Protein AF-A0A9P6UEB1-F1 (afdb_monomer_lite)

Foldseek 3Di:
DVVVLVVLLVVLLVLLVLLLVLLCCCVVPVLVPVQQVVCVVVVHDGDDDDPLNVLSNVLSVQLNVLSVCLVPDPDCCNVPLVSSLCSLLVSLVSLQVSLVVVVVVLVVVLVVVQVVCVPDDDDDRDDSLDPPPVPPPVVSSVSVNCNNVSSNVSSVSSVVSSVCSVVVDDPPPPPDDD

Secondary structure (DSSP, 8-state):
-HHHHHHHHHHHHHHHHHHHHHHHIIIIIIIIIIIHHHHHHTTPPPPPPPHHHHHHHHHHHHHHHHHHHHHH--SGGGG-HHHHHHHHHHHHHHHHHHHHHHHHHHHHHHHHHHHHTTTSTTS----TT--TT-TT-HHHHHHHHHHHHHHHHHHHHHHHHHHHHHHS--SS------

Radius of gyration: 20.69 Å; chains: 1; bounding box: 64×29×61 Å

pLDDT: mean 78.26, std 14.78, range [37.91, 93.88]

Structure (mmCIF, N/CA/C/O backbone):
data_AF-A0A9P6UEB1-F1
#
_entry.id   AF-A0A9P6UEB1-F1
#
loop_
_atom_site.group_PDB
_atom_site.id
_atom_site.type_symbol
_atom_site.label_atom_id
_atom_site.label_alt_id
_atom_site.label_comp_id
_atom_site.label_asym_id
_atom_site.label_entity_id
_atom_site.label_seq_id
_atom_site.pdbx_PDB_ins_code
_atom_site.Cartn_x
_atom_site.Cartn_y
_atom_site.Cartn_z
_atom_site.occupancy
_atom_site.B_iso_or_equiv
_atom_site.auth_seq_id
_atom_site.auth_comp_id
_atom_site.auth_asym_id
_atom_site.auth_atom_id
_atom_site.pdbx_PDB_model_num
ATOM 1 N N . MET A 1 1 ? -8.336 2.121 31.951 1.00 47.59 1 MET A N 1
ATOM 2 C CA . MET A 1 1 ? -8.461 1.297 30.720 1.00 47.59 1 MET A CA 1
ATOM 3 C C . MET A 1 1 ? -8.955 2.073 29.499 1.00 47.59 1 MET A C 1
ATOM 5 O O . MET A 1 1 ? -8.546 1.737 28.397 1.00 47.59 1 MET A O 1
ATOM 9 N N . THR A 1 2 ? -9.783 3.107 29.655 1.00 55.91 2 THR A N 1
ATOM 10 C CA . THR A 1 2 ? -10.337 3.921 28.554 1.00 55.91 2 THR A CA 1
ATOM 11 C C . THR A 1 2 ? -9.287 4.700 27.749 1.00 55.91 2 THR A C 1
ATOM 13 O O . THR A 1 2 ? -9.391 4.743 26.527 1.00 55.91 2 THR A O 1
ATOM 16 N N . LEU A 1 3 ? -8.232 5.228 28.387 1.00 58.50 3 LEU A N 1
ATOM 17 C CA . LEU A 1 3 ? -7.190 6.014 27.702 1.00 58.50 3 LEU A CA 1
ATOM 18 C C . LEU A 1 3 ? -6.396 5.199 26.661 1.00 58.50 3 LEU A C 1
ATOM 20 O O . LEU A 1 3 ? -6.171 5.662 25.548 1.00 58.50 3 LEU A O 1
ATOM 24 N N . ALA A 1 4 ? -6.031 3.957 26.999 1.00 64.75 4 ALA A N 1
ATOM 25 C CA . ALA A 1 4 ? -5.265 3.074 26.114 1.00 64.75 4 ALA A CA 1
ATOM 26 C C . ALA A 1 4 ? -6.040 2.700 24.839 1.00 64.75 4 ALA A C 1
ATOM 28 O O . ALA A 1 4 ? -5.455 2.523 23.775 1.00 64.75 4 ALA A O 1
ATOM 29 N N . ILE A 1 5 ? -7.368 2.613 24.931 1.00 66.94 5 ILE A N 1
ATOM 30 C CA . ILE A 1 5 ? -8.224 2.247 23.799 1.00 66.94 5 ILE A CA 1
ATOM 31 C C . ILE A 1 5 ? -8.443 3.447 22.873 1.00 66.94 5 ILE A C 1
ATOM 33 O O . ILE A 1 5 ? -8.443 3.297 21.653 1.00 66.94 5 ILE A O 1
ATOM 37 N N . VAL A 1 6 ? -8.581 4.648 23.438 1.00 68.25 6 VAL A N 1
ATOM 38 C CA . VAL A 1 6 ? -8.615 5.889 22.652 1.00 68.25 6 VAL A CA 1
ATOM 39 C C . VAL A 1 6 ? -7.279 6.104 21.936 1.00 68.25 6 VAL A C 1
ATOM 41 O O . VAL A 1 6 ? -7.279 6.376 20.738 1.00 68.25 6 VAL A O 1
ATOM 44 N N . GLY A 1 7 ? -6.153 5.875 22.622 1.00 75.81 7 GLY A N 1
ATOM 45 C CA . GLY A 1 7 ? -4.817 5.919 22.022 1.00 75.81 7 GLY A CA 1
ATOM 46 C C . GLY A 1 7 ? -4.655 4.938 20.857 1.00 75.81 7 GLY A C 1
ATOM 47 O O . GLY A 1 7 ? -4.215 5.341 19.785 1.00 75.81 7 GLY A O 1
ATOM 48 N N . LEU A 1 8 ? -5.102 3.684 21.017 1.00 77.94 8 LEU A N 1
ATOM 49 C CA . LEU A 1 8 ? -5.095 2.681 19.943 1.00 77.94 8 LEU A CA 1
ATOM 50 C C . LEU A 1 8 ? -5.900 3.146 18.716 1.00 77.94 8 LEU A C 1
ATOM 52 O O . LEU A 1 8 ? -5.456 2.983 17.584 1.00 77.94 8 LEU A O 1
ATOM 56 N N . ARG A 1 9 ? -7.077 3.749 18.923 1.00 76.31 9 ARG A N 1
ATOM 57 C CA . ARG A 1 9 ? -7.937 4.226 17.826 1.00 76.31 9 ARG A CA 1
ATOM 58 C C . ARG A 1 9 ? -7.334 5.407 17.071 1.00 76.31 9 ARG A C 1
ATOM 60 O O . ARG A 1 9 ? -7.408 5.433 15.847 1.00 76.31 9 ARG A O 1
ATOM 67 N N . ILE A 1 10 ? -6.733 6.358 17.785 1.00 81.44 10 ILE A N 1
ATOM 68 C CA . ILE A 1 10 ? -6.024 7.491 17.171 1.00 81.44 10 ILE A CA 1
ATOM 69 C C . ILE A 1 10 ? -4.813 6.983 16.387 1.00 81.44 10 ILE A C 1
ATOM 71 O O . ILE A 1 10 ? -4.599 7.397 15.250 1.00 81.44 10 ILE A O 1
ATOM 75 N N . TRP A 1 11 ? -4.068 6.034 16.958 1.00 85.19 11 TRP A N 1
ATOM 76 C CA . TRP A 1 11 ? -2.937 5.404 16.286 1.00 85.19 11 TRP A CA 1
ATOM 77 C C . TRP A 1 11 ? -3.356 4.705 14.990 1.00 85.19 11 TRP A C 1
ATOM 79 O O . TRP A 1 11 ? -2.733 4.899 13.954 1.00 85.19 11 TRP A O 1
ATOM 89 N N . LEU A 1 12 ? -4.456 3.954 15.002 1.00 84.38 12 LEU A N 1
ATOM 90 C CA . LEU A 1 12 ? -4.968 3.288 13.802 1.00 84.38 12 LEU A CA 1
ATOM 91 C C . LEU A 1 12 ? -5.460 4.264 12.736 1.00 84.38 12 LEU A C 1
ATOM 93 O O . LEU A 1 12 ? -5.243 4.022 11.551 1.00 84.38 12 LEU A O 1
ATOM 97 N N . ALA A 1 13 ? -6.073 5.378 13.139 1.00 85.75 13 ALA A N 1
ATOM 98 C CA . ALA A 1 13 ? -6.429 6.437 12.203 1.00 85.75 13 ALA A CA 1
ATOM 99 C C . ALA A 1 13 ? -5.180 7.056 11.561 1.00 85.75 13 ALA A C 1
ATOM 101 O O . ALA A 1 13 ? -5.172 7.287 10.354 1.00 85.75 13 ALA A O 1
ATOM 102 N N . PHE A 1 14 ? -4.109 7.253 12.337 1.00 89.81 14 PHE A N 1
ATOM 103 C CA . PHE A 1 14 ? -2.817 7.699 11.818 1.00 89.81 14 PHE A CA 1
ATOM 104 C C . PHE A 1 14 ? -2.203 6.681 10.847 1.00 89.81 14 PHE A C 1
ATOM 106 O O . PHE A 1 14 ? -1.779 7.062 9.761 1.00 89.81 14 PHE A O 1
ATOM 113 N N . VAL A 1 15 ? -2.220 5.386 11.178 1.00 90.94 15 VAL A N 1
ATOM 114 C CA . VAL A 1 15 ? -1.731 4.315 10.290 1.00 90.94 15 VAL A CA 1
ATOM 115 C C . VAL A 1 15 ? -2.541 4.268 8.988 1.00 90.94 15 VAL A C 1
ATOM 117 O O . VAL A 1 15 ? -1.959 4.208 7.908 1.00 90.94 15 VAL A O 1
ATOM 120 N N . CYS A 1 16 ? -3.871 4.377 9.055 1.00 90.31 16 CYS A N 1
ATOM 121 C CA . CYS A 1 16 ? -4.720 4.415 7.861 1.00 90.31 16 CYS A CA 1
ATOM 122 C C . CYS A 1 16 ? -4.496 5.676 7.020 1.00 90.31 16 CYS A C 1
ATOM 124 O O . CYS A 1 16 ? -4.517 5.597 5.793 1.00 90.31 16 CYS A O 1
ATOM 126 N N . LEU A 1 17 ? -4.251 6.824 7.658 1.00 92.50 17 LEU A N 1
ATOM 127 C CA . LEU A 1 17 ? -3.879 8.057 6.967 1.00 92.50 17 LEU A CA 1
ATOM 128 C C . LEU A 1 17 ? -2.527 7.904 6.264 1.00 92.50 17 LEU A C 1
ATOM 130 O O . LEU A 1 17 ? -2.413 8.253 5.095 1.00 92.50 17 LEU A O 1
ATOM 134 N N . ALA A 1 18 ? -1.521 7.351 6.947 1.00 93.25 18 ALA A N 1
ATOM 135 C CA . ALA A 1 18 ? -0.203 7.094 6.377 1.00 93.25 18 ALA A CA 1
ATOM 136 C C . ALA A 1 18 ? -0.283 6.122 5.190 1.00 93.25 18 ALA A C 1
ATOM 138 O O . ALA A 1 18 ? 0.356 6.346 4.162 1.00 93.25 18 ALA A O 1
ATOM 139 N N . ASN A 1 19 ? -1.120 5.087 5.288 1.00 93.50 19 ASN A N 1
ATOM 140 C CA . ASN A 1 19 ? -1.413 4.183 4.182 1.00 93.50 19 ASN A CA 1
ATOM 141 C C . ASN A 1 19 ? -2.041 4.913 2.992 1.00 93.50 19 ASN A C 1
ATOM 143 O O . ASN A 1 19 ? -1.545 4.802 1.874 1.00 93.50 19 ASN A O 1
ATOM 147 N N . LEU A 1 20 ? -3.091 5.702 3.229 1.00 93.19 20 LEU A N 1
ATOM 148 C CA . LEU A 1 20 ? -3.751 6.469 2.176 1.00 93.19 20 LEU A CA 1
ATOM 149 C C . LEU A 1 20 ? -2.792 7.474 1.523 1.00 93.19 20 LEU A C 1
ATOM 151 O O . LEU A 1 20 ? -2.768 7.583 0.302 1.00 93.19 20 LEU A O 1
ATOM 155 N N . ALA A 1 21 ? -1.970 8.162 2.316 1.00 93.88 21 ALA A N 1
ATOM 156 C CA . ALA A 1 21 ? -0.954 9.085 1.825 1.00 93.88 21 ALA A CA 1
ATOM 157 C C . ALA A 1 21 ? 0.104 8.364 0.981 1.00 93.88 21 ALA A C 1
ATOM 159 O O . ALA A 1 21 ? 0.493 8.865 -0.071 1.00 93.88 21 ALA A O 1
ATOM 160 N N . THR A 1 22 ? 0.527 7.168 1.390 1.00 92.56 22 THR A N 1
ATOM 161 C CA . THR A 1 22 ? 1.493 6.352 0.644 1.00 92.56 22 THR A CA 1
ATOM 162 C C . THR A 1 22 ? 0.911 5.885 -0.690 1.00 92.56 22 THR A C 1
ATOM 164 O O . THR A 1 22 ? 1.524 6.094 -1.734 1.00 92.56 22 THR A O 1
ATOM 167 N N . VAL A 1 23 ? -0.297 5.312 -0.680 1.00 92.56 23 VAL A N 1
ATOM 168 C CA . VAL A 1 23 ? -1.001 4.854 -1.891 1.00 92.56 23 VAL A CA 1
ATOM 169 C C . VAL A 1 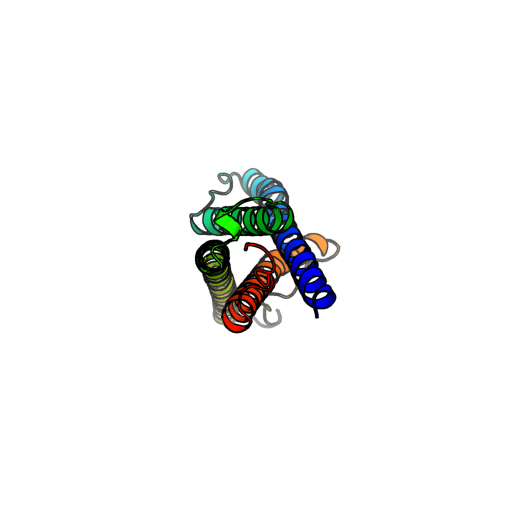23 ? -1.309 6.029 -2.822 1.00 92.56 23 VAL A C 1
ATOM 171 O O . VAL A 1 23 ? -1.096 5.935 -4.028 1.00 92.56 23 VAL A O 1
ATOM 174 N N . GLY A 1 24 ? -1.740 7.162 -2.267 1.00 91.75 24 GLY A N 1
ATOM 175 C CA . GLY A 1 24 ? -1.987 8.393 -3.012 1.00 91.75 24 GLY A CA 1
ATOM 176 C C . GLY A 1 24 ? -0.715 8.976 -3.625 1.00 91.75 24 GLY A C 1
ATOM 177 O O . GLY A 1 24 ? -0.727 9.376 -4.784 1.00 91.75 24 GLY A O 1
ATOM 178 N N . THR A 1 25 ? 0.403 8.965 -2.896 1.00 91.62 25 THR A N 1
ATOM 179 C CA . THR A 1 25 ? 1.704 9.406 -3.424 1.00 91.62 25 THR A CA 1
ATOM 180 C C . THR A 1 25 ? 2.185 8.468 -4.528 1.00 91.62 25 THR A C 1
ATOM 182 O O . THR A 1 25 ? 2.655 8.927 -5.565 1.00 91.62 25 THR A O 1
ATOM 185 N N . PHE A 1 26 ? 2.017 7.156 -4.363 1.00 91.06 26 PHE A N 1
ATOM 186 C CA . PHE A 1 26 ? 2.401 6.189 -5.385 1.00 91.06 26 PHE A CA 1
ATOM 187 C C . PHE A 1 26 ? 1.585 6.366 -6.674 1.00 91.06 26 PHE A C 1
ATOM 189 O O . PHE A 1 26 ? 2.152 6.581 -7.740 1.00 91.06 26 PHE A O 1
ATOM 196 N N . TYR A 1 27 ? 0.255 6.345 -6.613 1.00 90.62 27 TYR A N 1
ATOM 197 C CA . TYR A 1 27 ? -0.548 6.453 -7.836 1.00 90.62 27 TYR A CA 1
ATOM 198 C C . TYR A 1 27 ? -0.634 7.877 -8.391 1.00 90.62 27 TYR A C 1
ATOM 200 O O . TYR A 1 27 ? -0.662 8.054 -9.607 1.00 90.62 27 TYR A O 1
ATOM 208 N N . GLY A 1 28 ? -0.669 8.889 -7.526 1.00 88.50 28 GLY A N 1
ATOM 209 C CA . GLY A 1 28 ? -0.800 10.288 -7.923 1.00 88.50 28 GLY A CA 1
ATOM 210 C C . GLY A 1 28 ? 0.509 10.888 -8.424 1.00 88.50 28 GLY A C 1
ATOM 211 O O . GLY A 1 28 ? 0.529 11.513 -9.480 1.00 88.50 28 GLY A O 1
ATOM 212 N N . TRP A 1 29 ? 1.606 10.680 -7.693 1.00 88.50 29 TRP A N 1
ATOM 213 C CA . TRP A 1 29 ? 2.917 11.185 -8.093 1.00 88.50 29 TRP A CA 1
ATOM 214 C C . TRP A 1 29 ? 3.689 10.142 -8.897 1.00 88.50 29 TRP A C 1
ATOM 216 O O . TRP A 1 29 ? 3.963 10.379 -10.064 1.00 88.50 29 TRP A O 1
ATOM 226 N N . TYR A 1 30 ? 3.989 8.967 -8.339 1.00 85.81 30 TYR A N 1
ATOM 227 C CA . TYR A 1 30 ? 4.898 8.024 -9.003 1.00 85.81 30 TYR A CA 1
ATOM 228 C C . TYR A 1 30 ? 4.353 7.478 -10.339 1.00 85.81 30 TYR A C 1
ATOM 230 O O . TYR A 1 30 ? 5.024 7.570 -11.366 1.00 85.81 30 TYR A O 1
ATOM 238 N N . VAL A 1 31 ? 3.121 6.967 -10.373 1.00 86.94 31 VAL A N 1
ATOM 239 C CA . VAL A 1 31 ? 2.491 6.502 -11.623 1.00 86.94 31 VAL A CA 1
ATOM 240 C C . VAL A 1 31 ? 2.083 7.689 -12.496 1.00 86.94 31 VAL A C 1
ATOM 242 O O . VAL A 1 31 ? 2.388 7.721 -13.688 1.00 86.94 31 VAL A O 1
ATOM 245 N N . GLY A 1 32 ? 1.417 8.676 -11.889 1.00 84.12 32 GLY A N 1
ATOM 246 C CA . GLY A 1 32 ? 0.857 9.830 -12.585 1.00 84.12 32 GLY A CA 1
ATOM 247 C C . GLY A 1 32 ? 1.891 10.656 -13.348 1.00 84.12 32 GLY A C 1
ATOM 248 O O . GLY A 1 32 ? 1.611 11.051 -14.480 1.00 84.12 32 GLY A O 1
ATOM 249 N N . THR A 1 33 ? 3.075 10.880 -12.769 1.00 84.38 33 THR A N 1
ATOM 250 C CA . THR A 1 33 ? 4.137 11.680 -13.392 1.00 84.38 33 THR A CA 1
ATOM 251 C C . THR A 1 33 ? 5.236 10.804 -13.979 1.00 84.38 33 THR A C 1
ATOM 253 O O . THR A 1 33 ? 5.406 10.814 -15.191 1.00 84.38 33 THR A O 1
ATOM 256 N N . LEU A 1 34 ? 5.948 10.010 -13.177 1.00 82.50 34 LEU A N 1
ATOM 257 C CA . LEU A 1 34 ? 7.186 9.360 -13.627 1.00 82.50 34 LEU A CA 1
ATOM 258 C C . LEU A 1 34 ? 6.933 8.259 -14.649 1.00 82.50 34 LEU A C 1
ATOM 260 O O . LEU A 1 34 ? 7.559 8.263 -15.707 1.00 82.50 34 LEU A O 1
ATOM 264 N N . ILE A 1 35 ? 6.018 7.327 -14.359 1.00 84.19 35 ILE A N 1
ATOM 265 C CA . ILE A 1 35 ? 5.739 6.221 -15.288 1.00 84.19 35 ILE A CA 1
ATOM 266 C C . ILE A 1 35 ? 5.173 6.767 -16.596 1.00 84.19 35 ILE A C 1
ATOM 268 O O . ILE A 1 35 ? 5.641 6.389 -17.668 1.00 84.19 35 ILE A O 1
ATOM 272 N N . ASN A 1 36 ? 4.204 7.680 -16.520 1.00 86.38 36 ASN A N 1
ATOM 273 C CA . ASN A 1 36 ? 3.602 8.254 -17.719 1.00 86.38 36 ASN A CA 1
ATOM 274 C C . ASN A 1 36 ? 4.602 9.086 -18.532 1.00 86.38 36 ASN A C 1
ATOM 276 O O . ASN A 1 36 ? 4.648 8.926 -19.746 1.00 86.38 36 ASN A O 1
ATOM 280 N N . GLN A 1 37 ? 5.448 9.906 -17.897 1.00 85.94 37 GLN A N 1
ATOM 281 C CA . GLN A 1 37 ? 6.506 10.652 -18.593 1.00 85.94 37 GLN A CA 1
ATOM 282 C C . GLN A 1 37 ? 7.527 9.715 -19.246 1.00 85.94 37 GLN A C 1
ATOM 284 O O . GLN A 1 37 ? 7.976 9.962 -20.365 1.00 85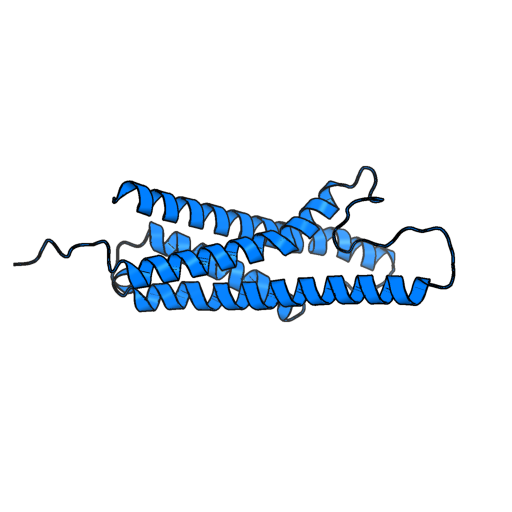.94 37 GLN A O 1
ATOM 289 N N . GLN A 1 38 ? 7.885 8.619 -18.574 1.00 84.75 38 GLN A N 1
ATOM 290 C CA . GLN A 1 38 ? 8.773 7.607 -19.137 1.00 84.75 38 GLN A CA 1
ATOM 291 C C . GLN A 1 38 ? 8.124 6.866 -20.314 1.00 84.75 38 GLN A C 1
ATOM 293 O O . GLN A 1 38 ? 8.796 6.539 -21.286 1.00 84.75 38 GLN A O 1
ATOM 298 N N . GLN A 1 39 ? 6.823 6.587 -20.261 1.00 86.44 39 GLN A N 1
ATOM 299 C CA . GLN A 1 39 ? 6.118 5.966 -21.381 1.00 86.44 39 GLN A CA 1
ATOM 300 C C . GLN A 1 39 ? 5.980 6.921 -22.565 1.00 86.44 39 GLN A C 1
ATOM 302 O O . GLN A 1 39 ? 6.240 6.506 -23.693 1.00 86.44 39 GLN A O 1
ATOM 307 N N . GLU A 1 40 ? 5.658 8.190 -22.315 1.00 86.44 40 GLU A N 1
ATOM 308 C CA . GLU A 1 40 ? 5.587 9.230 -23.344 1.00 86.44 40 GLU A CA 1
ATOM 309 C C . GLU A 1 40 ? 6.938 9.428 -24.041 1.00 86.44 40 GLU A C 1
ATOM 311 O O . GLU A 1 40 ? 6.983 9.471 -25.270 1.00 86.44 40 GLU A O 1
ATOM 316 N N . SER A 1 41 ? 8.049 9.453 -23.294 1.00 86.44 41 SER A N 1
ATOM 317 C CA . SER A 1 41 ? 9.392 9.566 -23.885 1.00 86.44 41 SER A CA 1
ATOM 318 C C . SER A 1 41 ? 9.788 8.348 -24.726 1.00 86.44 41 SER A C 1
ATOM 320 O O . SER A 1 41 ? 10.556 8.477 -25.677 1.00 86.44 41 SER A O 1
ATOM 322 N N . LEU A 1 42 ? 9.223 7.176 -24.425 1.00 88.38 42 LEU A N 1
ATOM 323 C CA . LEU A 1 42 ? 9.393 5.945 -25.199 1.00 88.38 42 LEU A CA 1
ATOM 324 C C . LEU A 1 42 ? 8.353 5.783 -26.325 1.00 88.38 42 LEU A C 1
ATOM 326 O O . LEU A 1 42 ? 8.338 4.738 -26.979 1.00 88.38 42 LEU A O 1
ATOM 330 N N . GLY A 1 43 ? 7.462 6.762 -26.536 1.00 85.94 43 GLY A N 1
ATOM 331 C CA . GLY A 1 43 ? 6.375 6.688 -27.521 1.00 85.94 43 GLY A CA 1
ATOM 332 C C . GLY A 1 43 ? 5.341 5.594 -27.226 1.00 85.94 43 GLY A C 1
ATOM 333 O O . GLY A 1 43 ? 4.650 5.126 -28.131 1.00 85.94 43 GLY A O 1
ATOM 334 N N . ARG A 1 44 ? 5.257 5.136 -25.973 1.00 88.31 44 ARG A N 1
ATOM 335 C CA . ARG A 1 44 ? 4.335 4.091 -25.514 1.00 88.31 44 ARG A CA 1
ATOM 336 C C . ARG A 1 44 ? 3.056 4.711 -24.944 1.00 88.31 44 ARG A C 1
ATOM 338 O O . ARG A 1 44 ? 3.094 5.831 -24.436 1.00 88.31 44 ARG A O 1
ATOM 345 N N . PRO A 1 45 ? 1.920 3.991 -24.987 1.00 86.31 45 PRO A N 1
ATOM 346 C CA . PRO A 1 45 ? 0.706 4.447 -24.322 1.00 86.31 45 PRO A CA 1
ATOM 347 C C . PRO A 1 45 ? 0.930 4.592 -22.811 1.00 86.31 45 PRO A C 1
ATOM 349 O O . PRO A 1 45 ? 1.728 3.857 -22.223 1.00 86.31 45 PRO A O 1
ATOM 352 N N . ARG A 1 46 ? 0.194 5.536 -22.209 1.00 86.94 46 ARG A N 1
ATOM 353 C CA . ARG A 1 46 ? 0.170 5.789 -20.761 1.00 86.94 46 ARG A CA 1
ATOM 354 C C . ARG A 1 46 ? -0.245 4.553 -19.963 1.00 86.94 46 ARG A C 1
ATOM 356 O O . ARG A 1 46 ? -0.853 3.624 -20.498 1.00 86.94 46 ARG A O 1
ATOM 363 N N . TYR A 1 47 ? 0.052 4.579 -18.669 1.00 85.19 47 TYR A N 1
ATOM 364 C CA . TYR A 1 47 ? -0.171 3.459 -17.774 1.00 85.19 47 TYR A CA 1
ATOM 365 C C . TYR A 1 47 ? -1.668 3.174 -17.662 1.00 85.19 47 TYR A C 1
ATOM 367 O O . TYR A 1 47 ? -2.468 4.067 -17.374 1.00 85.19 47 TYR A O 1
ATOM 375 N N . VAL A 1 48 ? -2.040 1.917 -17.894 1.00 87.69 48 VAL A N 1
ATOM 376 C CA . VAL A 1 48 ? -3.420 1.455 -17.772 1.00 87.69 48 VAL A CA 1
ATOM 377 C C . VAL A 1 48 ? -3.574 0.819 -16.400 1.00 87.69 48 VAL A C 1
ATOM 379 O O . VAL A 1 48 ? -2.907 -0.166 -16.100 1.00 87.69 48 VAL A O 1
ATOM 382 N N . TYR A 1 49 ? -4.451 1.397 -15.581 1.00 87.00 49 TYR A N 1
ATOM 383 C CA . TYR A 1 49 ? -4.755 0.884 -14.250 1.00 87.00 49 TYR A CA 1
ATOM 384 C C . TYR A 1 49 ? -5.414 -0.494 -14.336 1.00 87.00 49 TYR A C 1
ATOM 386 O O . TYR A 1 49 ? -6.397 -0.691 -15.057 1.00 87.00 49 TYR A O 1
ATOM 394 N N . GLU A 1 50 ? -4.897 -1.439 -13.562 1.00 89.44 50 GLU A N 1
ATOM 395 C CA . GLU A 1 50 ? -5.466 -2.770 -13.421 1.00 89.44 50 GLU A CA 1
ATOM 396 C C . GLU A 1 50 ? -6.450 -2.831 -12.245 1.00 89.44 50 GLU A C 1
ATOM 398 O O . GLU A 1 50 ? -6.461 -1.994 -11.340 1.00 89.44 50 GLU A O 1
ATOM 403 N N . TRP A 1 51 ? -7.264 -3.889 -12.200 1.00 88.06 51 TRP A N 1
ATOM 404 C CA . TRP A 1 51 ? -8.189 -4.150 -11.087 1.00 88.06 51 TRP A CA 1
ATOM 405 C C . TRP A 1 51 ? -7.508 -4.151 -9.713 1.00 88.06 51 TRP A C 1
ATOM 407 O O . TRP A 1 51 ? -8.111 -3.768 -8.710 1.00 88.06 51 TRP A O 1
ATOM 417 N N . VAL A 1 52 ? -6.247 -4.576 -9.671 1.00 87.19 52 VAL A N 1
ATOM 418 C CA . VAL A 1 52 ? -5.423 -4.593 -8.462 1.00 87.19 52 VAL A CA 1
ATOM 419 C C . VAL A 1 52 ? -5.164 -3.171 -7.953 1.00 87.19 52 VAL A C 1
ATOM 421 O O . VAL A 1 52 ? -5.212 -2.944 -6.743 1.00 87.19 52 VAL A O 1
ATOM 424 N N . ASP A 1 53 ? -4.973 -2.210 -8.858 1.00 88.94 53 ASP A N 1
ATOM 425 C CA . ASP A 1 53 ? -4.722 -0.813 -8.507 1.00 88.94 53 ASP A CA 1
ATOM 426 C C . ASP A 1 53 ? -5.971 -0.150 -7.938 1.00 88.94 53 ASP A C 1
ATOM 428 O O . ASP A 1 53 ? -5.938 0.469 -6.871 1.00 88.94 53 ASP A O 1
ATOM 432 N N . TYR A 1 54 ? -7.111 -0.366 -8.598 1.00 90.44 54 TYR A N 1
ATOM 433 C CA . TYR A 1 54 ? -8.403 0.079 -8.082 1.00 90.44 54 TYR A CA 1
ATOM 434 C C . TYR A 1 54 ? -8.702 -0.547 -6.717 1.00 90.44 54 TYR A C 1
ATOM 436 O O . TYR A 1 54 ? -9.143 0.152 -5.805 1.00 90.44 54 TYR A O 1
ATOM 444 N N . GLY A 1 55 ? -8.395 -1.835 -6.540 1.00 90.75 55 GLY A N 1
ATOM 445 C CA . GLY A 1 55 ? -8.534 -2.533 -5.265 1.00 90.75 55 GLY A CA 1
ATOM 446 C C . GLY A 1 55 ? -7.720 -1.889 -4.139 1.00 90.75 55 GLY A C 1
ATOM 447 O O . GLY A 1 55 ? -8.256 -1.682 -3.048 1.00 90.75 55 GLY A O 1
ATOM 448 N N . MET A 1 56 ? -6.466 -1.508 -4.401 1.00 90.81 56 MET A N 1
ATOM 449 C CA . MET A 1 56 ? -5.605 -0.814 -3.431 1.00 90.81 56 MET A CA 1
ATOM 450 C C . MET A 1 56 ? -6.139 0.567 -3.054 1.00 90.81 56 MET A C 1
ATOM 452 O O . MET A 1 56 ? -6.227 0.892 -1.864 1.00 90.81 56 MET A O 1
ATOM 456 N N . ILE A 1 57 ? -6.523 1.371 -4.048 1.00 92.44 57 ILE A N 1
ATOM 457 C CA . ILE A 1 57 ? -7.012 2.741 -3.842 1.00 92.44 57 ILE A CA 1
ATOM 458 C C . ILE A 1 57 ? -8.334 2.727 -3.067 1.00 92.44 57 ILE A C 1
ATOM 460 O O . ILE A 1 57 ? -8.479 3.434 -2.064 1.00 92.44 57 ILE A O 1
ATOM 464 N N . ILE A 1 58 ? -9.286 1.892 -3.494 1.00 93.38 58 ILE A N 1
ATOM 465 C CA . ILE A 1 58 ? -10.616 1.804 -2.882 1.00 93.38 58 ILE A CA 1
ATOM 466 C C . ILE A 1 58 ? -10.507 1.252 -1.461 1.00 93.38 58 ILE A C 1
ATOM 468 O O . ILE A 1 58 ? -11.051 1.859 -0.541 1.00 93.38 58 ILE A O 1
ATOM 472 N N . SER A 1 59 ? -9.768 0.158 -1.244 1.00 91.50 59 SER A N 1
ATOM 473 C CA . SER A 1 59 ? -9.631 -0.441 0.093 1.00 91.50 59 SER A CA 1
ATOM 474 C C . SER A 1 59 ? -8.966 0.519 1.079 1.00 91.50 59 SER A C 1
ATOM 476 O O . SER A 1 59 ? -9.440 0.670 2.204 1.00 91.50 59 SER A O 1
ATOM 478 N N . SER A 1 60 ? -7.922 1.233 0.648 1.00 92.00 60 SER A N 1
ATOM 479 C CA . SER A 1 60 ? -7.239 2.233 1.482 1.00 92.00 60 SER A CA 1
ATOM 480 C C . SER A 1 60 ? -8.153 3.409 1.837 1.00 92.00 60 SER A C 1
ATOM 482 O O . SER A 1 60 ? -8.172 3.852 2.986 1.00 92.00 60 SER A O 1
ATOM 484 N N . SER A 1 61 ? -8.955 3.878 0.877 1.00 92.69 61 SER A N 1
ATOM 485 C CA . SER A 1 61 ? -9.916 4.968 1.083 1.00 92.69 61 SER A CA 1
ATOM 486 C C . SER A 1 61 ? -11.052 4.553 2.020 1.00 92.69 61 SER A C 1
ATOM 488 O O . SER A 1 61 ? -11.375 5.274 2.964 1.00 92.69 61 SER A O 1
ATOM 490 N N . LEU A 1 62 ? -11.625 3.363 1.807 1.00 91.50 62 LEU A N 1
ATOM 491 C CA . LEU A 1 62 ? -12.688 2.812 2.648 1.00 91.50 62 LEU A CA 1
ATOM 492 C C . LEU A 1 62 ? -12.216 2.585 4.083 1.00 91.50 62 LEU A C 1
ATOM 494 O O . LEU A 1 62 ? -12.956 2.908 5.012 1.00 91.50 62 LEU A O 1
ATOM 498 N N . LEU A 1 63 ? -10.992 2.085 4.284 1.00 89.00 63 LEU A N 1
ATOM 499 C CA . LEU A 1 63 ? -10.404 1.942 5.618 1.00 89.00 63 LEU A CA 1
ATOM 500 C C . LEU A 1 63 ? -10.295 3.294 6.321 1.00 89.00 63 LEU A C 1
ATOM 502 O O . LEU A 1 63 ? -10.784 3.438 7.441 1.00 89.00 63 LEU A O 1
ATOM 506 N N . PHE A 1 64 ? -9.723 4.301 5.658 1.00 88.94 64 PHE A N 1
ATOM 507 C CA . PHE A 1 64 ? -9.580 5.630 6.246 1.00 88.94 64 PHE A CA 1
ATOM 508 C C . PHE A 1 64 ? -10.937 6.248 6.614 1.00 88.94 64 PHE A C 1
ATOM 510 O O . PHE A 1 64 ? -11.130 6.666 7.757 1.00 88.94 64 PHE A O 1
ATOM 517 N N . ILE A 1 65 ? -11.906 6.227 5.693 1.00 88.06 65 ILE A N 1
ATOM 518 C CA . ILE A 1 65 ? -13.264 6.739 5.939 1.00 88.06 65 ILE A CA 1
ATOM 519 C C . ILE A 1 65 ? -13.925 5.982 7.097 1.00 88.06 65 ILE A C 1
ATOM 521 O O . ILE A 1 65 ? -14.531 6.606 7.967 1.00 88.06 65 ILE A O 1
ATOM 525 N N . SER A 1 66 ? -13.764 4.658 7.161 1.00 84.06 66 SER A N 1
ATOM 526 C CA . SER A 1 66 ? -14.313 3.831 8.243 1.00 84.06 66 SER A CA 1
ATOM 527 C C . SER A 1 66 ? -13.724 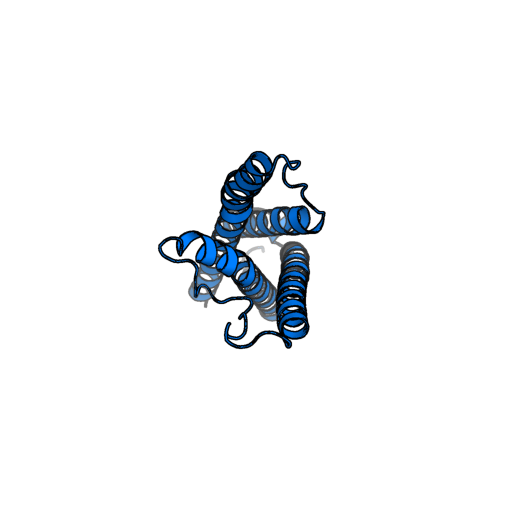4.196 9.609 1.00 84.06 66 SER A C 1
ATOM 529 O O . SER A 1 66 ? -14.457 4.251 10.601 1.00 84.06 66 SER A O 1
ATOM 531 N N . TYR A 1 67 ? -12.424 4.503 9.684 1.00 79.31 67 TYR A N 1
ATOM 532 C CA . TYR A 1 67 ? -11.787 4.956 10.926 1.00 79.31 67 TYR A CA 1
ATOM 533 C C . TYR A 1 67 ? -12.196 6.374 11.321 1.00 79.31 67 TYR A C 1
ATOM 535 O O . TYR A 1 67 ? -12.514 6.599 12.489 1.00 79.31 67 TYR A O 1
ATOM 543 N N . VAL A 1 68 ? -12.264 7.314 10.376 1.00 82.75 68 VAL A N 1
ATOM 544 C CA . VAL A 1 68 ? -12.759 8.675 10.647 1.00 82.75 68 VAL A CA 1
ATOM 545 C C . VAL A 1 68 ? -14.203 8.623 11.145 1.00 82.75 68 VAL A C 1
ATOM 547 O O . VAL A 1 68 ? -14.523 9.203 12.185 1.00 82.75 68 VAL A O 1
ATOM 550 N N . TYR A 1 69 ? -15.055 7.843 10.476 1.00 78.38 69 TYR A N 1
ATOM 551 C CA . TYR A 1 69 ? -16.438 7.624 10.891 1.00 78.38 69 TYR A CA 1
ATOM 552 C C . TYR A 1 69 ? -16.523 7.004 12.291 1.00 78.38 69 TYR A C 1
ATOM 554 O O . TYR A 1 69 ? -17.339 7.425 13.108 1.00 78.38 69 TYR A O 1
ATOM 562 N N . SER A 1 70 ? -15.636 6.061 12.622 1.00 72.94 70 SER A N 1
ATOM 563 C CA . SER A 1 70 ? -15.559 5.475 13.963 1.00 72.94 70 SER A CA 1
ATOM 564 C C . SER A 1 70 ? -15.164 6.473 15.060 1.00 72.94 70 SER A C 1
ATOM 566 O O . SER A 1 70 ? -15.447 6.192 16.227 1.00 72.94 70 SER A O 1
ATOM 568 N N . ILE A 1 71 ? -14.460 7.559 14.740 1.00 74.56 71 ILE A N 1
ATOM 569 C CA . ILE A 1 71 ? -14.034 8.569 15.722 1.00 74.56 71 ILE A CA 1
ATOM 570 C C . ILE A 1 71 ? -15.107 9.654 15.863 1.00 74.56 71 ILE A C 1
ATOM 572 O O . ILE A 1 71 ? -15.394 10.087 16.976 1.00 74.56 71 ILE A O 1
ATOM 576 N N . TRP A 1 72 ? -15.711 10.082 14.751 1.00 72.50 72 TRP A N 1
ATOM 577 C CA . TRP A 1 72 ? -16.673 11.192 14.714 1.00 72.50 72 TRP A CA 1
ATOM 578 C C . TRP A 1 72 ? -18.133 10.762 14.934 1.00 72.50 72 TRP A C 1
ATOM 580 O O . TRP A 1 72 ? -18.981 11.588 15.274 1.00 72.50 72 TRP A O 1
ATOM 590 N N . GLY A 1 73 ? -18.454 9.482 14.737 1.00 56.56 73 GLY A N 1
ATOM 591 C CA . GLY A 1 73 ? -19.821 8.971 14.715 1.00 56.56 73 GLY A CA 1
ATOM 592 C C . GLY A 1 73 ? -20.537 9.006 16.067 1.00 56.56 73 GLY A C 1
ATOM 593 O O . GLY A 1 73 ? -20.507 8.040 16.823 1.00 56.56 73 GLY A O 1
ATOM 594 N N . LYS A 1 74 ? -21.292 10.077 16.328 1.00 53.28 74 LYS A N 1
ATOM 595 C CA . LYS A 1 74 ? -22.426 10.082 17.266 1.00 53.28 74 LYS A CA 1
ATOM 596 C C . LYS A 1 74 ? -23.672 9.511 16.559 1.00 53.28 74 LYS A C 1
ATOM 598 O O . LYS A 1 74 ? -24.439 10.341 16.084 1.00 53.28 74 LYS A O 1
ATOM 603 N N . ARG A 1 75 ? -23.876 8.175 16.412 1.00 54.41 75 ARG A N 1
ATOM 604 C CA . ARG A 1 75 ? -25.176 7.511 16.023 1.00 54.41 75 ARG A CA 1
ATOM 605 C C . ARG A 1 75 ? -25.103 5.978 15.733 1.00 54.41 75 ARG A C 1
ATOM 607 O O . ARG A 1 75 ? -24.007 5.439 15.591 1.00 54.41 75 ARG A O 1
ATOM 614 N N . PRO A 1 76 ? -26.252 5.252 15.662 1.00 50.94 76 PRO A N 1
ATOM 615 C CA . PRO A 1 76 ? -26.392 3.835 16.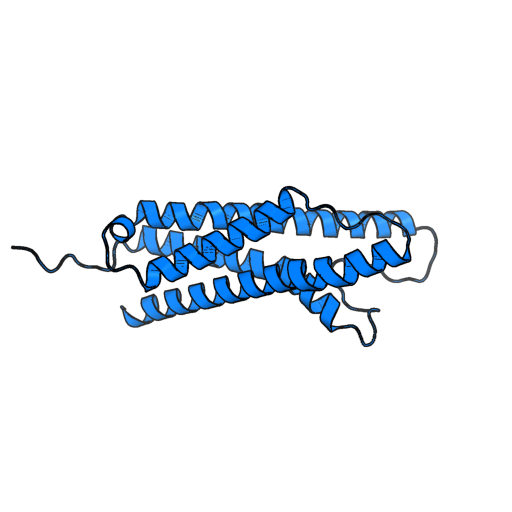052 1.00 50.94 76 PRO A CA 1
ATOM 616 C C . PRO A 1 76 ? -25.776 2.755 15.147 1.00 50.94 76 PRO A C 1
ATOM 618 O O . PRO A 1 76 ? -25.690 1.617 15.597 1.00 50.94 76 PRO A O 1
ATOM 621 N N . LEU A 1 77 ? -25.281 3.038 13.933 1.00 49.88 77 LEU A N 1
ATOM 622 C CA . LEU A 1 77 ? -24.540 2.008 13.172 1.00 49.88 77 LEU A CA 1
ATOM 623 C C . LEU A 1 77 ? -23.227 1.610 13.868 1.00 49.88 77 LEU A C 1
ATOM 625 O O . LEU A 1 77 ? -22.827 0.449 13.820 1.00 49.88 77 LEU A O 1
ATOM 629 N N . ALA A 1 78 ? -22.603 2.546 14.590 1.00 50.94 78 ALA A N 1
ATOM 630 C CA . ALA A 1 78 ? -21.456 2.271 15.453 1.00 50.94 78 ALA A CA 1
ATOM 631 C C . ALA A 1 78 ? -21.829 1.500 16.739 1.00 50.94 78 ALA A C 1
ATOM 633 O O . ALA A 1 78 ? -20.933 1.045 17.449 1.00 50.94 78 ALA A O 1
ATOM 634 N N . SER A 1 79 ? -23.128 1.340 17.035 1.00 55.19 79 SER A N 1
ATOM 635 C CA . SER A 1 79 ? -23.613 0.551 18.177 1.00 55.19 79 SER A CA 1
ATOM 636 C C . SER A 1 79 ? -23.388 -0.945 17.950 1.00 55.19 79 SER A C 1
ATOM 638 O O . SER A 1 79 ? -23.038 -1.679 18.876 1.00 55.19 79 SER A O 1
ATOM 640 N N . ASN A 1 80 ? -23.513 -1.411 16.699 1.00 68.31 80 ASN A N 1
ATOM 641 C CA . ASN A 1 80 ? -23.347 -2.825 16.395 1.00 68.31 80 ASN A CA 1
ATOM 642 C C . ASN A 1 80 ? -21.878 -3.157 16.093 1.00 68.31 80 ASN A C 1
ATOM 644 O O . ASN A 1 80 ? -21.396 -3.017 14.965 1.00 68.31 80 ASN A O 1
ATOM 648 N N . LYS A 1 81 ? -21.164 -3.622 17.126 1.00 69.19 81 LYS A N 1
ATOM 649 C CA . LYS A 1 81 ? -19.738 -3.997 17.081 1.00 69.19 81 LYS A CA 1
ATOM 650 C C . LYS A 1 81 ? -19.373 -4.911 1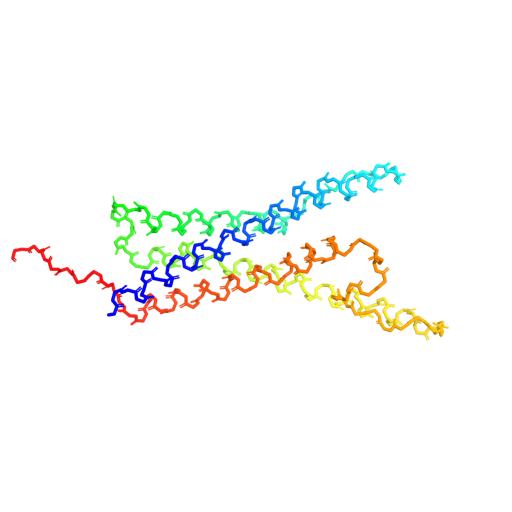5.900 1.00 69.19 81 LYS A C 1
ATOM 652 O O . LYS A 1 81 ? -18.284 -4.779 15.351 1.00 69.19 81 LYS A O 1
ATOM 657 N N . TYR A 1 82 ? -20.289 -5.787 15.479 1.00 77.06 82 TYR A N 1
ATOM 658 C CA . TYR A 1 82 ? -20.077 -6.712 14.364 1.00 77.06 82 TYR A CA 1
ATOM 659 C C . TYR A 1 82 ? -20.121 -6.017 13.003 1.00 77.06 82 TYR A C 1
ATOM 661 O O . TYR A 1 82 ? -19.273 -6.287 12.160 1.00 77.06 82 TYR A O 1
ATOM 669 N N . ALA A 1 83 ? -21.053 -5.082 12.796 1.00 76.31 83 ALA A N 1
ATOM 670 C CA . ALA A 1 83 ? -21.149 -4.338 11.541 1.00 76.31 83 ALA A CA 1
ATOM 671 C C . ALA A 1 83 ? -19.887 -3.498 11.304 1.00 76.31 83 ALA A C 1
ATOM 673 O O . ALA A 1 83 ? -19.314 -3.521 10.218 1.00 76.31 83 ALA A O 1
ATOM 674 N N . ARG A 1 84 ? -19.391 -2.831 12.353 1.00 76.00 84 ARG A N 1
ATOM 675 C CA . ARG A 1 84 ? -18.116 -2.103 12.307 1.00 76.00 84 ARG A CA 1
ATOM 676 C C . ARG A 1 84 ? -16.934 -3.029 12.019 1.00 76.00 84 ARG A C 1
ATOM 678 O O . ARG A 1 84 ? -16.116 -2.706 11.165 1.00 76.00 84 ARG A O 1
ATOM 685 N N . ALA A 1 85 ? -16.852 -4.158 12.723 1.00 79.75 85 ALA A N 1
ATOM 686 C CA . ALA A 1 85 ? -15.791 -5.136 12.517 1.00 79.75 85 ALA A CA 1
ATOM 687 C C . ALA A 1 85 ? -15.759 -5.622 11.063 1.00 79.75 85 ALA A C 1
ATOM 689 O O . ALA A 1 85 ? -14.697 -5.633 10.457 1.00 79.75 85 ALA A O 1
ATOM 690 N N . VAL A 1 86 ? -16.913 -5.943 10.473 1.00 83.50 86 VAL A N 1
ATOM 691 C CA . VAL A 1 86 ? -17.015 -6.381 9.072 1.00 83.50 86 VAL A CA 1
ATOM 692 C C . VAL A 1 86 ? -16.611 -5.268 8.099 1.00 83.50 86 VAL A C 1
ATOM 694 O O . VAL A 1 86 ? -15.835 -5.523 7.178 1.00 83.50 86 VAL A O 1
ATOM 697 N N . LEU A 1 87 ? -17.068 -4.032 8.328 1.00 83.31 87 LEU A N 1
ATOM 698 C CA . LEU A 1 87 ? -16.728 -2.872 7.493 1.00 83.31 87 LEU A CA 1
ATOM 699 C C . LEU A 1 87 ? -15.229 -2.545 7.490 1.00 83.31 87 LEU A C 1
ATOM 701 O O . LEU A 1 87 ? -14.736 -2.009 6.505 1.00 83.31 87 LEU A O 1
ATOM 705 N N . MET A 1 88 ? -14.505 -2.872 8.562 1.00 85.81 88 MET A N 1
ATOM 706 C CA . MET A 1 88 ? -13.051 -2.690 8.646 1.00 85.81 88 MET A CA 1
ATOM 707 C C . MET A 1 88 ? -12.288 -3.928 8.155 1.00 85.81 88 MET A C 1
ATOM 709 O O . MET A 1 88 ? -11.301 -3.807 7.431 1.00 85.81 88 MET A O 1
ATOM 713 N N . LEU A 1 89 ? -12.762 -5.126 8.499 1.00 88.00 89 LEU A N 1
ATOM 714 C CA . LEU A 1 89 ? -12.080 -6.384 8.207 1.00 88.00 89 LEU A CA 1
ATOM 715 C C . LEU A 1 89 ? -12.074 -6.708 6.713 1.00 88.00 89 LEU A C 1
ATOM 717 O O . LEU A 1 89 ? -11.036 -7.114 6.203 1.00 88.00 89 LEU A O 1
ATOM 721 N N . ILE A 1 90 ? -13.191 -6.515 6.002 1.00 90.06 90 ILE A N 1
ATOM 722 C CA . ILE A 1 90 ? -13.267 -6.803 4.561 1.00 90.06 90 ILE A CA 1
ATOM 723 C C . ILE A 1 90 ? -12.221 -5.995 3.774 1.00 90.06 90 ILE A C 1
ATOM 725 O O . ILE A 1 90 ? -11.374 -6.617 3.130 1.00 90.06 90 ILE A O 1
ATOM 729 N N . PRO A 1 91 ? -12.205 -4.648 3.823 1.00 88.75 91 PRO A N 1
ATOM 730 C CA . PRO A 1 91 ? -11.209 -3.886 3.079 1.00 88.75 91 PRO A CA 1
ATOM 731 C C . PRO A 1 91 ? -9.786 -4.114 3.612 1.00 88.75 91 PRO A C 1
ATOM 733 O O . PRO A 1 91 ? -8.848 -4.100 2.823 1.00 88.75 91 PRO A O 1
ATOM 736 N N . GLY A 1 92 ? -9.605 -4.407 4.907 1.00 89.56 92 GLY A N 1
ATOM 737 C CA . GLY A 1 92 ? -8.304 -4.789 5.471 1.00 89.56 92 GLY A CA 1
ATOM 738 C C . GLY A 1 92 ? -7.749 -6.103 4.907 1.00 89.56 92 GLY A C 1
ATOM 739 O O . GLY A 1 92 ? -6.571 -6.178 4.560 1.00 89.56 92 GLY A O 1
ATOM 740 N N . LEU A 1 93 ? -8.595 -7.128 4.761 1.00 91.56 93 LEU A N 1
ATOM 741 C CA . LEU A 1 93 ? -8.224 -8.415 4.168 1.00 91.56 93 LEU A CA 1
ATOM 742 C C . LEU A 1 93 ? -7.958 -8.298 2.667 1.00 91.56 93 LEU A C 1
ATOM 744 O O . LEU A 1 93 ? -7.001 -8.892 2.175 1.00 91.56 93 LEU A O 1
ATOM 748 N N . VAL A 1 94 ? -8.771 -7.519 1.946 1.00 91.94 94 VAL A N 1
ATOM 749 C CA . VAL A 1 94 ? -8.546 -7.244 0.518 1.00 91.94 94 VAL A CA 1
ATOM 750 C C . VAL A 1 94 ? -7.212 -6.527 0.320 1.00 91.94 94 VAL A C 1
ATOM 752 O O . VAL A 1 94 ? -6.423 -6.952 -0.525 1.00 91.94 94 VAL A O 1
ATOM 755 N N . LEU A 1 95 ? -6.922 -5.505 1.134 1.00 91.94 95 LEU A N 1
ATOM 756 C CA . LEU A 1 95 ? -5.648 -4.786 1.108 1.00 91.94 95 LEU A CA 1
ATOM 757 C C . LEU A 1 95 ? -4.471 -5.748 1.325 1.00 91.94 95 LEU A C 1
ATOM 759 O O . LEU A 1 95 ? -3.568 -5.802 0.496 1.00 91.94 95 LEU A O 1
ATOM 763 N N . LEU A 1 96 ? -4.517 -6.575 2.376 1.00 92.31 96 LEU A N 1
ATOM 764 C CA . LEU A 1 96 ? -3.481 -7.577 2.652 1.00 92.31 96 LEU A CA 1
ATOM 765 C C . LEU A 1 96 ? -3.304 -8.577 1.513 1.00 92.31 96 LEU A C 1
ATOM 767 O O . LEU A 1 96 ? -2.175 -8.848 1.110 1.00 92.31 96 LEU A O 1
ATOM 771 N N . GLY A 1 97 ? -4.403 -9.124 0.994 1.00 91.44 97 GLY A N 1
ATOM 772 C CA . GLY A 1 97 ? -4.365 -10.098 -0.093 1.00 91.44 97 GLY A CA 1
ATOM 773 C C . GLY A 1 97 ? -3.707 -9.523 -1.345 1.00 91.44 97 GLY A C 1
ATOM 774 O O . GLY A 1 97 ? -2.849 -10.171 -1.949 1.00 91.44 97 GLY A O 1
ATOM 775 N N . ILE A 1 98 ? -4.050 -8.282 -1.702 1.00 92.25 98 ILE A N 1
ATOM 776 C CA . ILE A 1 98 ? -3.435 -7.583 -2.830 1.00 92.25 98 ILE A CA 1
ATOM 777 C C . ILE A 1 98 ? -1.948 -7.324 -2.566 1.00 92.25 98 ILE A C 1
ATOM 779 O O . ILE A 1 98 ? -1.117 -7.670 -3.408 1.00 92.25 98 ILE A O 1
ATOM 783 N N . SER A 1 99 ? -1.584 -6.766 -1.411 1.00 90.69 99 SER A N 1
ATOM 784 C CA . SER A 1 99 ? -0.192 -6.413 -1.115 1.00 90.69 99 SER A CA 1
ATOM 785 C C . SER A 1 99 ? 0.720 -7.639 -1.020 1.00 90.69 99 SER A C 1
ATOM 787 O O . SER A 1 99 ? 1.820 -7.628 -1.573 1.00 90.69 99 SER A O 1
ATOM 789 N N . LEU A 1 100 ? 0.258 -8.735 -0.408 1.00 91.31 100 LEU A N 1
ATOM 790 C CA . LEU A 1 100 ? 1.003 -9.998 -0.362 1.00 91.31 100 LEU A CA 1
ATOM 791 C C . LEU A 1 100 ? 1.206 -10.583 -1.761 1.00 91.31 100 LEU A C 1
ATOM 793 O O . LEU A 1 100 ? 2.309 -11.023 -2.093 1.00 91.31 100 LEU A O 1
ATOM 797 N N . ARG A 1 101 ? 0.173 -10.540 -2.613 1.00 91.06 101 ARG A N 1
ATOM 798 C CA . ARG A 1 101 ? 0.293 -10.956 -4.016 1.00 91.06 101 ARG A CA 1
ATOM 799 C C . ARG A 1 101 ? 1.308 -10.092 -4.763 1.00 91.06 101 ARG A C 1
ATOM 801 O O . ARG A 1 101 ? 2.115 -10.633 -5.514 1.00 91.06 101 ARG A O 1
ATOM 808 N N . GLN A 1 102 ? 1.302 -8.776 -4.553 1.00 86.31 102 GLN A N 1
ATOM 809 C CA . GLN A 1 102 ? 2.269 -7.876 -5.182 1.00 86.31 102 GLN A CA 1
ATOM 810 C C . GLN A 1 102 ? 3.707 -8.172 -4.737 1.00 86.31 102 GLN A C 1
ATOM 812 O O . GLN A 1 102 ? 4.581 -8.285 -5.594 1.00 86.31 102 GLN A O 1
ATOM 817 N N . ILE A 1 103 ? 3.953 -8.396 -3.441 1.00 87.31 103 ILE A N 1
ATOM 818 C CA . ILE A 1 103 ? 5.271 -8.821 -2.940 1.00 87.31 103 ILE A CA 1
ATOM 819 C C . ILE A 1 103 ? 5.703 -10.140 -3.580 1.00 87.31 103 ILE A C 1
ATOM 821 O O . ILE A 1 103 ? 6.830 -10.249 -4.062 1.00 87.31 103 ILE A O 1
ATOM 825 N N . HIS A 1 104 ? 4.812 -11.131 -3.634 1.00 88.75 104 HIS A N 1
ATOM 826 C CA . HIS A 1 104 ? 5.119 -12.422 -4.244 1.00 88.75 104 HIS A CA 1
ATOM 827 C C . HIS A 1 104 ? 5.503 -12.282 -5.724 1.00 88.75 104 HIS A C 1
ATOM 829 O O . HIS A 1 104 ? 6.489 -12.873 -6.169 1.00 88.75 104 HIS A O 1
ATOM 835 N N . LEU A 1 105 ? 4.775 -11.455 -6.480 1.00 86.19 105 LEU A N 1
ATOM 836 C CA . LEU A 1 105 ? 5.096 -11.162 -7.877 1.00 86.19 105 LEU A CA 1
ATOM 837 C C . LEU A 1 105 ? 6.448 -10.456 -8.019 1.00 86.19 105 LEU A C 1
ATOM 839 O O . LEU A 1 105 ? 7.205 -10.800 -8.923 1.00 86.19 105 LEU A O 1
ATOM 843 N N . GLN A 1 106 ? 6.781 -9.513 -7.134 1.00 83.88 106 GLN A N 1
ATOM 844 C CA . GLN A 1 106 ? 8.078 -8.827 -7.163 1.00 83.88 106 GLN A CA 1
ATOM 845 C C . GLN A 1 106 ? 9.241 -9.776 -6.869 1.00 83.88 106 GLN A C 1
ATOM 847 O O . GLN A 1 106 ? 10.225 -9.793 -7.607 1.00 83.88 106 GLN A O 1
ATOM 852 N N . ILE A 1 107 ? 9.105 -10.626 -5.850 1.00 85.25 107 ILE A N 1
ATOM 853 C CA . ILE A 1 107 ? 10.104 -11.652 -5.524 1.00 85.25 107 ILE A CA 1
ATOM 854 C C . ILE A 1 107 ? 10.278 -12.617 -6.701 1.00 85.25 107 ILE A C 1
ATOM 856 O O . ILE A 1 107 ? 11.404 -12.915 -7.092 1.00 85.25 107 ILE A O 1
ATOM 860 N N . THR A 1 108 ? 9.176 -13.069 -7.303 1.00 85.94 108 THR A N 1
ATOM 861 C CA . THR A 1 108 ? 9.206 -14.007 -8.436 1.00 85.94 108 THR A CA 1
ATOM 862 C C . THR A 1 108 ? 9.864 -13.386 -9.667 1.00 85.94 108 THR A C 1
ATOM 864 O O . THR A 1 108 ? 10.675 -14.039 -10.317 1.00 85.94 108 THR A O 1
ATOM 867 N N . LYS A 1 109 ? 9.579 -12.112 -9.968 1.00 82.44 109 LYS A N 1
ATOM 868 C CA . LYS A 1 109 ? 10.226 -11.379 -11.066 1.00 82.44 109 LYS A CA 1
ATOM 869 C C . LYS A 1 109 ? 11.723 -11.209 -10.832 1.00 82.44 109 LYS A C 1
ATOM 871 O O . LYS A 1 109 ? 12.503 -11.493 -11.734 1.00 82.44 109 LYS A O 1
ATOM 876 N N . ALA A 1 110 ? 12.130 -10.784 -9.636 1.00 81.38 110 ALA A N 1
ATOM 877 C CA . ALA A 1 110 ? 13.545 -10.639 -9.305 1.00 81.38 110 ALA A CA 1
ATOM 878 C C . ALA A 1 110 ? 14.282 -11.979 -9.398 1.00 81.38 110 ALA A C 1
ATOM 880 O O . ALA A 1 110 ? 15.362 -12.046 -9.979 1.00 81.38 110 ALA A O 1
ATOM 881 N N . LYS A 1 111 ? 13.661 -13.061 -8.912 1.00 82.25 111 LYS A N 1
ATOM 882 C CA . LYS A 1 111 ? 14.195 -14.414 -9.056 1.00 82.25 111 LYS A CA 1
ATOM 883 C C . LYS A 1 111 ? 14.346 -14.815 -10.524 1.00 82.25 111 LYS A C 1
ATOM 885 O O . LYS A 1 111 ? 15.429 -15.221 -10.908 1.00 82.25 111 LYS A O 1
ATOM 890 N N . ALA A 1 112 ? 13.319 -14.627 -11.354 1.00 80.75 112 ALA A N 1
ATOM 891 C CA . ALA A 1 112 ? 13.389 -14.954 -12.780 1.00 80.75 112 ALA A CA 1
ATOM 892 C C . ALA A 1 112 ? 14.481 -14.160 -13.518 1.00 80.75 112 ALA A C 1
ATOM 894 O O . ALA A 1 112 ? 15.155 -14.695 -14.392 1.00 80.75 112 ALA A O 1
ATOM 895 N N . ILE A 1 113 ? 14.684 -12.888 -13.160 1.00 77.50 113 ILE A N 1
ATOM 896 C CA . ILE A 1 113 ? 15.766 -12.068 -13.721 1.00 77.50 113 ILE A CA 1
ATOM 897 C C . ILE A 1 113 ? 17.134 -12.603 -13.284 1.00 77.50 113 ILE A C 1
ATOM 899 O O . ILE A 1 113 ? 18.032 -12.690 -14.117 1.00 77.50 113 ILE A O 1
ATOM 903 N N . ASN A 1 114 ? 17.294 -12.973 -12.013 1.00 76.25 114 ASN A N 1
ATOM 904 C CA . ASN A 1 114 ? 18.543 -13.541 -11.501 1.00 76.25 114 ASN A CA 1
ATOM 905 C C . ASN A 1 114 ? 18.845 -14.911 -12.129 1.00 76.25 114 ASN A C 1
ATOM 907 O O . ASN A 1 114 ? 19.977 -15.151 -12.536 1.00 76.25 114 ASN A O 1
ATOM 911 N N . ASP A 1 115 ? 17.833 -15.769 -12.279 1.00 75.75 115 ASP A N 1
ATOM 912 C CA . ASP A 1 115 ? 17.966 -17.092 -12.897 1.00 75.75 115 ASP A CA 1
ATOM 913 C C . ASP A 1 115 ? 18.338 -16.968 -14.390 1.00 75.75 115 ASP A C 1
ATOM 915 O O . ASP A 1 115 ? 19.226 -17.668 -14.869 1.00 75.75 115 ASP A O 1
ATOM 919 N N . ASN A 1 116 ? 17.755 -16.005 -15.117 1.00 69.44 116 ASN A N 1
ATOM 920 C CA . ASN A 1 116 ? 18.093 -15.738 -16.524 1.00 69.44 116 ASN A CA 1
ATOM 921 C C . ASN A 1 116 ? 19.465 -15.063 -16.719 1.00 69.44 116 ASN A C 1
ATOM 923 O O . ASN A 1 116 ? 20.016 -15.102 -17.817 1.00 69.44 116 ASN A O 1
ATOM 927 N N . ARG A 1 117 ? 20.020 -14.429 -15.679 1.00 65.44 117 ARG A N 1
ATOM 928 C CA . ARG A 1 117 ? 21.331 -13.755 -15.707 1.00 65.44 117 ARG A CA 1
ATOM 929 C C . ARG A 1 117 ? 22.501 -14.662 -15.322 1.00 65.44 117 ARG A C 1
ATOM 931 O O . ARG A 1 117 ? 23.633 -14.194 -15.303 1.00 65.44 117 ARG A O 1
ATOM 938 N N . GLN A 1 118 ? 22.266 -15.954 -15.083 1.00 55.03 118 GLN A N 1
ATOM 939 C CA . GLN A 1 118 ? 23.306 -16.914 -14.689 1.00 55.03 118 GLN A CA 1
ATOM 940 C C . GLN A 1 118 ? 24.459 -17.098 -15.701 1.00 55.03 118 GLN A C 1
ATOM 942 O O . GLN A 1 118 ? 25.416 -17.794 -15.374 1.00 55.03 118 GLN A O 1
ATOM 947 N N . SER A 1 119 ? 24.420 -16.486 -16.893 1.00 53.69 119 SER A N 1
ATOM 948 C CA . SER A 1 119 ? 25.475 -16.641 -17.906 1.00 53.69 119 SER A CA 1
ATOM 949 C C . SER A 1 119 ? 26.491 -15.494 -18.004 1.00 53.69 119 SER A C 1
ATOM 951 O O . SER A 1 119 ? 27.487 -15.673 -18.700 1.00 53.69 119 SER A O 1
ATOM 953 N N . GLU A 1 120 ? 26.307 -14.351 -17.334 1.00 50.00 120 GLU A N 1
ATOM 954 C CA . GLU A 1 120 ? 27.300 -13.263 -17.364 1.00 50.00 120 GLU A CA 1
ATOM 955 C C . GLU A 1 120 ? 27.634 -12.783 -15.949 1.00 50.00 120 GLU A C 1
ATOM 957 O O . GLU A 1 120 ? 26.840 -12.175 -15.233 1.00 50.00 120 GLU A O 1
ATOM 962 N N . SER A 1 121 ? 28.848 -13.136 -15.550 1.00 54.19 121 SER A N 1
ATOM 963 C CA . SER A 1 121 ? 29.550 -12.763 -14.331 1.00 54.19 121 SER A CA 1
ATOM 964 C C . SER A 1 121 ? 29.524 -11.255 -14.026 1.00 54.19 121 SER A C 1
ATOM 966 O O . SER A 1 121 ? 29.651 -10.432 -14.925 1.00 54.19 121 SER A O 1
ATOM 968 N N . GLU A 1 122 ? 29.481 -10.939 -12.724 1.00 45.81 122 GLU A N 1
ATOM 969 C CA . GLU A 1 122 ? 29.856 -9.663 -12.067 1.00 45.81 122 GLU A CA 1
ATOM 970 C C . GLU A 1 122 ? 28.792 -8.595 -11.741 1.00 45.81 122 GLU A C 1
ATOM 972 O O . GLU A 1 122 ? 29.121 -7.629 -11.051 1.00 45.81 122 GLU A O 1
ATOM 977 N N . MET A 1 123 ? 27.505 -8.768 -12.057 1.00 47.81 123 MET A N 1
ATOM 978 C CA . MET A 1 123 ? 26.457 -7.903 -11.476 1.00 47.81 123 MET A CA 1
ATOM 979 C C . MET A 1 123 ? 25.717 -8.629 -10.352 1.00 47.81 123 MET A C 1
ATOM 981 O O . MET A 1 123 ? 24.910 -9.521 -10.599 1.00 47.81 123 MET A O 1
ATOM 985 N N . GLY A 1 124 ? 26.032 -8.259 -9.106 1.00 54.62 124 GLY A N 1
ATOM 986 C CA . GLY A 1 124 ? 25.514 -8.882 -7.885 1.00 54.62 124 GLY A CA 1
ATOM 987 C C . GLY A 1 124 ? 23.993 -9.077 -7.866 1.00 54.62 124 GLY A C 1
ATOM 988 O O . GLY A 1 124 ? 23.245 -8.299 -8.457 1.00 54.62 124 GLY A O 1
ATOM 989 N N . ASN A 1 125 ? 23.555 -10.128 -7.160 1.00 58.25 125 ASN A N 1
ATOM 990 C CA . ASN A 1 125 ? 22.151 -10.516 -6.993 1.00 58.25 125 ASN A CA 1
ATOM 991 C C . ASN A 1 125 ? 21.223 -9.299 -6.850 1.00 58.25 125 ASN A C 1
ATOM 993 O O . ASN A 1 125 ? 21.346 -8.522 -5.897 1.00 58.25 125 ASN A O 1
ATOM 997 N N . LEU A 1 126 ? 20.257 -9.158 -7.765 1.00 63.31 126 LEU A N 1
ATOM 998 C CA . LEU A 1 126 ? 19.222 -8.137 -7.645 1.00 63.31 126 LEU A CA 1
ATOM 999 C C . LEU A 1 126 ? 18.329 -8.486 -6.459 1.00 63.31 126 LEU A C 1
ATOM 1001 O O . LEU A 1 126 ? 17.556 -9.445 -6.500 1.00 63.31 126 LEU A O 1
ATOM 1005 N N . ASN A 1 127 ? 18.435 -7.687 -5.403 1.00 70.38 127 ASN A N 1
ATOM 1006 C CA . ASN A 1 127 ? 17.504 -7.731 -4.289 1.00 70.38 127 ASN A CA 1
ATOM 1007 C C . ASN A 1 127 ? 16.213 -6.990 -4.688 1.00 70.38 127 ASN A C 1
ATOM 1009 O O . ASN A 1 127 ? 16.290 -5.799 -4.996 1.00 70.38 127 ASN A O 1
ATOM 1013 N N . PRO A 1 128 ? 15.028 -7.635 -4.630 1.00 68.12 128 PRO A N 1
ATOM 1014 C CA . PRO A 1 128 ? 13.758 -7.067 -5.112 1.00 68.12 128 PRO A CA 1
ATOM 1015 C C . PRO A 1 128 ? 13.337 -5.777 -4.401 1.00 68.12 128 PRO A C 1
ATOM 1017 O O . PRO A 1 128 ? 12.519 -5.024 -4.919 1.00 68.12 128 PRO A O 1
ATOM 1020 N N . PHE A 1 129 ? 13.891 -5.528 -3.214 1.00 75.94 129 PHE A N 1
ATOM 1021 C CA . PHE A 1 129 ? 13.583 -4.367 -2.385 1.00 75.94 129 PHE A CA 1
ATOM 1022 C C . PHE A 1 129 ? 14.822 -3.523 -2.076 1.00 75.94 129 PHE A C 1
ATOM 1024 O O . PHE A 1 129 ? 14.786 -2.726 -1.147 1.00 75.94 129 PHE A O 1
ATOM 1031 N N . SER A 1 130 ? 15.935 -3.691 -2.796 1.00 76.25 130 SER A N 1
ATOM 1032 C CA . SER A 1 130 ? 17.124 -2.864 -2.569 1.00 76.25 130 SER A CA 1
ATOM 1033 C C . SER A 1 130 ? 17.064 -1.574 -3.379 1.00 76.25 130 SER A C 1
ATOM 1035 O O . SER A 1 130 ? 16.825 -1.602 -4.582 1.00 76.25 130 SER A O 1
ATOM 1037 N N . CYS A 1 131 ? 17.354 -0.452 -2.720 1.00 73.56 131 CYS A N 1
ATOM 1038 C CA . CYS A 1 131 ? 17.588 0.833 -3.383 1.00 73.56 131 CYS A CA 1
ATOM 1039 C C . CYS A 1 131 ? 19.043 1.004 -3.849 1.00 73.56 131 CYS A C 1
ATOM 1041 O O . CYS A 1 131 ? 19.410 2.067 -4.352 1.00 73.56 131 CYS A O 1
ATOM 1043 N N . ALA A 1 132 ? 19.899 -0.007 -3.651 1.00 63.25 132 ALA A N 1
ATOM 1044 C CA . ALA A 1 132 ? 21.289 0.050 -4.084 1.00 63.25 132 ALA A CA 1
ATOM 1045 C C . ALA A 1 132 ? 21.353 0.197 -5.614 1.00 63.25 132 ALA A C 1
ATOM 1047 O O . ALA A 1 132 ? 20.770 -0.603 -6.341 1.00 63.25 132 ALA A O 1
ATOM 1048 N N . GLY A 1 133 ? 22.041 1.239 -6.092 1.00 60.72 133 GLY A N 1
ATOM 1049 C CA . GLY A 1 133 ? 22.171 1.556 -7.520 1.00 60.72 133 GLY A CA 1
ATOM 1050 C C . GLY A 1 133 ? 21.261 2.678 -8.034 1.00 60.72 133 GLY A C 1
ATOM 1051 O O . GLY A 1 133 ? 21.401 3.069 -9.186 1.00 60.72 133 GLY A O 1
ATOM 1052 N N . TRP A 1 134 ? 20.377 3.243 -7.201 1.00 59.66 134 TRP A N 1
ATOM 1053 C CA . TRP A 1 134 ? 19.478 4.341 -7.601 1.00 59.66 134 TRP A CA 1
ATOM 1054 C C . TRP A 1 134 ? 20.093 5.756 -7.467 1.00 59.66 134 TRP A C 1
ATOM 1056 O O . TRP A 1 134 ? 19.424 6.746 -7.758 1.00 59.66 134 TRP A O 1
ATOM 1066 N N . GLY A 1 135 ? 21.367 5.893 -7.073 1.00 61.44 135 GLY A N 1
ATOM 1067 C CA . GLY A 1 135 ? 22.056 7.197 -6.991 1.00 61.44 135 GLY A CA 1
ATOM 1068 C C . GLY A 1 135 ? 21.341 8.230 -6.100 1.00 61.44 135 GLY A C 1
ATOM 1069 O O . GLY A 1 135 ? 20.727 7.862 -5.100 1.00 61.44 135 GLY A O 1
ATOM 1070 N N . GLU A 1 136 ? 21.376 9.518 -6.476 1.00 53.19 136 GLU A N 1
ATOM 1071 C CA . GLU A 1 136 ? 20.680 10.635 -5.790 1.00 53.19 136 GLU A CA 1
ATOM 1072 C C . GLU A 1 136 ? 19.137 10.516 -5.789 1.00 53.19 136 GLU A C 1
ATOM 1074 O O . GLU A 1 136 ? 18.446 11.302 -5.144 1.00 53.19 136 GLU A O 1
ATOM 1079 N N . SER A 1 137 ? 18.567 9.513 -6.466 1.00 61.81 137 SER A N 1
ATOM 1080 C CA . SER A 1 137 ? 17.120 9.325 -6.629 1.00 61.81 137 SER A CA 1
ATOM 1081 C C . SER A 1 137 ? 16.484 8.393 -5.577 1.00 61.81 137 SER A C 1
ATOM 1083 O O . SER A 1 137 ? 15.518 7.669 -5.833 1.00 61.81 137 SER A O 1
ATOM 1085 N N . THR A 1 138 ? 17.000 8.425 -4.345 1.00 69.12 138 THR A N 1
ATOM 1086 C CA . THR A 1 138 ? 16.538 7.600 -3.209 1.00 69.12 138 THR A CA 1
ATOM 1087 C C . THR A 1 138 ? 15.055 7.785 -2.874 1.00 69.12 138 THR A C 1
ATOM 1089 O O . THR A 1 138 ? 14.407 6.834 -2.435 1.00 69.12 138 THR A O 1
ATOM 1092 N N . GLY A 1 139 ? 14.488 8.967 -3.138 1.00 75.75 139 GLY A N 1
ATOM 1093 C CA . GLY A 1 139 ? 13.081 9.275 -2.861 1.00 75.75 139 GLY A CA 1
ATOM 1094 C C . GLY A 1 139 ? 12.090 8.347 -3.571 1.00 75.75 139 GLY A C 1
ATOM 1095 O O . GLY A 1 139 ? 11.114 7.910 -2.962 1.00 75.75 139 GLY A O 1
ATOM 1096 N N . PHE A 1 140 ? 12.352 7.972 -4.826 1.00 78.56 140 PHE A N 1
ATOM 1097 C CA . PHE A 1 140 ? 11.455 7.084 -5.574 1.00 78.56 140 PHE A CA 1
ATOM 1098 C C . PHE A 1 140 ? 11.451 5.670 -5.002 1.00 78.56 140 PHE A C 1
ATOM 1100 O O . PHE A 1 140 ? 10.391 5.068 -4.839 1.00 78.56 140 PHE A O 1
ATOM 1107 N N . CYS A 1 141 ? 12.629 5.157 -4.646 1.00 82.12 141 CYS A N 1
ATOM 1108 C CA . CYS A 1 141 ? 12.738 3.826 -4.069 1.00 82.12 141 CYS A CA 1
ATOM 1109 C C . CYS A 1 141 ? 12.041 3.741 -2.703 1.00 82.12 141 CYS A C 1
ATOM 1111 O O . CYS A 1 141 ? 1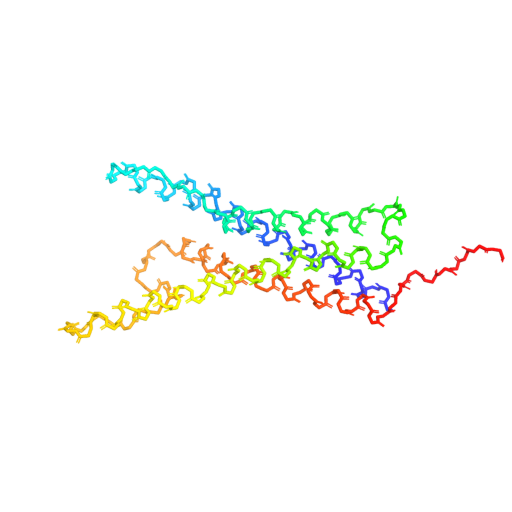1.344 2.764 -2.433 1.00 82.12 141 CYS A O 1
ATOM 1113 N N . ILE A 1 142 ? 12.143 4.793 -1.881 1.00 83.50 142 ILE A N 1
ATOM 1114 C CA . ILE A 1 142 ? 11.419 4.881 -0.606 1.00 83.50 142 ILE A CA 1
ATOM 1115 C C . ILE A 1 142 ? 9.908 4.826 -0.843 1.00 83.50 142 ILE A C 1
ATOM 1117 O O . ILE A 1 142 ? 9.224 4.045 -0.189 1.00 83.50 142 ILE A O 1
ATOM 1121 N N . VAL A 1 143 ? 9.377 5.590 -1.804 1.00 85.88 143 VAL A N 1
ATOM 1122 C CA . VAL A 1 143 ? 7.936 5.570 -2.116 1.00 85.88 143 VAL A CA 1
ATOM 1123 C C . VAL A 1 143 ? 7.477 4.180 -2.559 1.00 85.88 143 VAL A C 1
ATOM 1125 O O . VAL A 1 143 ? 6.445 3.705 -2.089 1.00 85.88 143 VAL A O 1
ATOM 1128 N N . ILE A 1 144 ? 8.257 3.498 -3.401 1.00 85.38 144 ILE A N 1
ATOM 1129 C CA . ILE A 1 144 ? 7.964 2.129 -3.847 1.00 85.38 144 ILE A CA 1
ATOM 1130 C C . ILE A 1 144 ? 7.977 1.148 -2.664 1.00 85.38 144 ILE A C 1
ATOM 1132 O O . ILE A 1 144 ? 7.054 0.349 -2.511 1.00 85.38 144 ILE A O 1
ATOM 1136 N N . GLN A 1 145 ? 8.992 1.209 -1.799 1.00 86.81 145 GLN A N 1
ATOM 1137 C CA . GLN A 1 145 ? 9.069 0.355 -0.612 1.00 86.81 145 GLN A CA 1
ATOM 1138 C C . GLN A 1 145 ? 7.902 0.615 0.342 1.00 86.81 145 GLN A C 1
ATOM 1140 O O . GLN A 1 145 ? 7.236 -0.328 0.773 1.00 86.81 145 GLN A O 1
ATOM 1145 N N . CYS A 1 146 ? 7.611 1.881 0.644 1.00 89.12 146 CYS A N 1
ATOM 1146 C CA . CYS A 1 146 ? 6.473 2.250 1.476 1.00 89.12 146 CYS A CA 1
ATOM 1147 C C . CYS A 1 146 ? 5.171 1.711 0.879 1.00 89.12 146 CYS A C 1
ATOM 1149 O O . CYS A 1 146 ? 4.367 1.135 1.608 1.00 89.12 146 CYS A O 1
ATOM 1151 N N . TYR A 1 147 ? 4.991 1.819 -0.436 1.00 90.25 147 TYR A N 1
ATOM 1152 C CA . TYR A 1 147 ? 3.824 1.287 -1.131 1.00 90.25 147 TYR A CA 1
ATOM 1153 C C . TYR A 1 147 ? 3.673 -0.240 -0.986 1.00 90.25 147 TYR A C 1
ATOM 1155 O O . TYR A 1 147 ? 2.550 -0.720 -0.879 1.00 90.25 147 TYR A O 1
ATOM 1163 N N . PHE A 1 148 ? 4.759 -1.013 -0.886 1.00 87.38 148 PHE A N 1
ATOM 1164 C CA . PHE A 1 148 ? 4.659 -2.455 -0.618 1.00 87.38 148 PHE A CA 1
ATOM 1165 C C . PHE A 1 148 ? 4.400 -2.793 0.855 1.00 87.38 148 PHE A C 1
ATOM 1167 O O . PHE A 1 148 ? 3.596 -3.678 1.149 1.00 87.38 148 PHE A O 1
ATOM 1174 N N . PHE A 1 149 ? 5.077 -2.120 1.790 1.00 90.38 149 PHE A N 1
ATOM 1175 C CA . PHE A 1 149 ? 5.092 -2.538 3.197 1.00 90.38 149 PHE A CA 1
ATOM 1176 C C . PHE A 1 149 ? 4.041 -1.843 4.072 1.00 90.38 149 PHE A C 1
ATOM 1178 O O . PHE A 1 149 ? 3.456 -2.488 4.944 1.00 90.38 149 PHE A O 1
ATOM 1185 N N . VAL A 1 150 ? 3.758 -0.555 3.852 1.00 92.12 150 VAL A N 1
ATOM 1186 C CA . VAL A 1 150 ? 2.793 0.209 4.667 1.00 92.12 150 VAL A CA 1
ATOM 1187 C C . VAL A 1 150 ? 1.380 -0.389 4.607 1.00 92.12 150 VAL A C 1
ATOM 1189 O O . VAL A 1 150 ? 0.766 -0.533 5.669 1.00 92.12 150 VAL A O 1
ATOM 1192 N N . PRO A 1 151 ? 0.857 -0.820 3.444 1.00 91.00 151 PRO A N 1
ATOM 1193 C CA . PRO A 1 151 ? -0.460 -1.457 3.371 1.00 91.00 151 PRO A CA 1
ATOM 1194 C C . PRO A 1 151 ? -0.545 -2.785 4.128 1.00 91.00 151 PRO A C 1
ATOM 1196 O O . PRO A 1 151 ? -1.562 -3.077 4.756 1.00 91.00 151 PRO A O 1
ATOM 1199 N N . ILE A 1 152 ? 0.541 -3.564 4.146 1.00 92.81 152 ILE A N 1
ATOM 1200 C CA . ILE A 1 152 ? 0.618 -4.828 4.893 1.00 92.81 152 ILE A CA 1
ATOM 1201 C C . ILE A 1 152 ? 0.563 -4.558 6.389 1.00 92.81 152 ILE A C 1
ATOM 1203 O O . ILE A 1 152 ? -0.252 -5.148 7.098 1.00 92.81 152 ILE A O 1
ATOM 1207 N N . ILE A 1 153 ? 1.401 -3.630 6.859 1.00 92.44 153 ILE A N 1
ATOM 1208 C CA . ILE A 1 153 ? 1.407 -3.194 8.255 1.00 92.44 153 ILE A CA 1
ATOM 1209 C C . ILE A 1 153 ? -0.004 -2.733 8.634 1.00 92.44 153 ILE A C 1
ATOM 1211 O O . ILE A 1 153 ? -0.578 -3.225 9.604 1.00 92.44 153 ILE A O 1
ATOM 1215 N N . THR A 1 154 ? -0.606 -1.874 7.814 1.00 91.62 154 THR A N 1
ATOM 1216 C CA . THR A 1 154 ? -1.964 -1.356 8.019 1.00 91.62 154 THR A CA 1
ATOM 1217 C C . THR A 1 154 ? -2.991 -2.473 8.137 1.00 91.62 154 THR A C 1
ATOM 1219 O O . THR A 1 154 ? -3.751 -2.497 9.101 1.00 91.62 154 THR A O 1
ATOM 1222 N N . GLY A 1 155 ? -2.996 -3.440 7.220 1.00 89.44 155 GLY A N 1
ATOM 1223 C CA . GLY A 1 155 ? -3.946 -4.545 7.271 1.00 89.44 155 GLY A CA 1
ATOM 1224 C C . GLY A 1 155 ? -3.784 -5.434 8.508 1.00 89.44 155 GLY A C 1
ATOM 1225 O O . GLY A 1 155 ? -4.787 -5.819 9.107 1.00 89.44 155 GLY A O 1
ATOM 1226 N N . PHE A 1 156 ? -2.556 -5.702 8.967 1.00 92.00 156 PHE A N 1
ATOM 1227 C CA . PHE A 1 156 ? -2.343 -6.427 10.229 1.00 92.00 156 PHE A CA 1
ATOM 1228 C C . PHE A 1 156 ? -2.868 -5.654 11.437 1.00 92.00 156 PHE A C 1
ATOM 1230 O O . PHE A 1 156 ? -3.521 -6.231 12.308 1.00 92.00 156 PHE A O 1
ATOM 1237 N N . PHE A 1 157 ? -2.627 -4.344 11.478 1.00 89.69 157 PHE A N 1
ATOM 1238 C CA . PHE A 1 157 ? -3.149 -3.473 12.526 1.00 89.69 157 PHE A CA 1
ATOM 1239 C C . PHE A 1 157 ? -4.686 -3.447 12.543 1.00 89.69 157 PHE A C 1
ATOM 1241 O O . PHE A 1 157 ? -5.284 -3.479 13.620 1.00 89.69 157 PHE A O 1
ATOM 1248 N N . VAL A 1 158 ? -5.327 -3.466 11.371 1.00 88.38 158 VAL A N 1
ATOM 1249 C CA . VAL A 1 158 ? -6.788 -3.577 11.239 1.00 88.38 158 VAL A CA 1
ATOM 1250 C C . VAL A 1 158 ? -7.293 -4.914 11.779 1.00 88.38 158 VAL A C 1
ATOM 1252 O O . VAL A 1 158 ? -8.217 -4.930 12.590 1.00 88.38 158 VAL A O 1
ATOM 1255 N N . ILE A 1 159 ? -6.672 -6.036 11.398 1.00 89.44 159 ILE A N 1
ATOM 1256 C CA . ILE A 1 159 ? -7.041 -7.364 11.918 1.00 89.44 159 ILE A CA 1
ATOM 1257 C C . ILE A 1 159 ? -6.908 -7.397 13.443 1.00 89.44 159 ILE A C 1
ATOM 1259 O O . ILE A 1 159 ? -7.809 -7.878 14.132 1.00 89.44 159 ILE A O 1
ATOM 1263 N N . PHE A 1 160 ? -5.812 -6.859 13.981 1.00 87.62 160 PHE A N 1
ATOM 1264 C CA . PHE A 1 160 ? -5.591 -6.804 15.421 1.00 87.62 160 PHE A CA 1
ATOM 1265 C C . PHE A 1 160 ? -6.666 -5.975 16.134 1.00 87.62 160 PHE A C 1
ATOM 1267 O O . PHE A 1 160 ? -7.188 -6.413 17.159 1.00 87.62 160 PHE A O 1
ATOM 1274 N N . GLU A 1 161 ? -7.056 -4.815 15.596 1.00 84.31 161 GLU A N 1
ATOM 1275 C CA . GLU A 1 161 ? -8.139 -4.019 16.187 1.00 84.31 161 GLU A CA 1
ATOM 1276 C C . GLU A 1 161 ? -9.474 -4.749 16.160 1.00 84.31 161 GLU A C 1
ATOM 1278 O O . GLU A 1 161 ? -10.179 -4.754 17.173 1.00 84.31 161 GLU A O 1
ATOM 1283 N N . VAL A 1 162 ? -9.800 -5.407 15.049 1.00 84.81 162 VAL A N 1
ATOM 1284 C CA . VAL A 1 162 ? -11.042 -6.167 14.925 1.00 84.81 162 VAL A CA 1
ATOM 1285 C C . VAL A 1 162 ? -11.064 -7.308 15.943 1.00 84.81 162 VAL A C 1
ATOM 1287 O O . VAL A 1 162 ? -12.052 -7.460 16.662 1.00 84.81 162 VAL A O 1
ATOM 1290 N N . LEU A 1 163 ? -9.964 -8.055 16.092 1.00 83.50 163 LEU A N 1
ATOM 1291 C CA . LEU A 1 163 ? -9.837 -9.115 17.099 1.00 83.50 163 LEU A CA 1
ATOM 1292 C C . LEU A 1 163 ? -9.999 -8.570 18.521 1.00 83.50 163 LEU A C 1
ATOM 1294 O O . LEU A 1 163 ? -10.787 -9.104 19.302 1.00 83.50 163 LEU A O 1
ATOM 1298 N N . VAL A 1 164 ? -9.308 -7.478 18.859 1.00 80.38 164 VAL A N 1
ATOM 1299 C CA . VAL A 1 164 ? -9.419 -6.840 20.179 1.00 80.38 164 VAL A CA 1
ATOM 1300 C C . VAL A 1 164 ? -10.846 -6.349 20.434 1.00 80.38 164 VAL A C 1
ATOM 1302 O O . VAL A 1 164 ? -11.359 -6.515 21.540 1.00 80.38 164 VAL A O 1
ATOM 1305 N N . THR A 1 165 ? -11.509 -5.787 19.423 1.00 75.81 165 THR A N 1
ATOM 1306 C CA . THR A 1 165 ? -12.883 -5.268 19.514 1.00 75.81 165 THR A CA 1
ATOM 1307 C C . THR A 1 165 ? -13.908 -6.388 19.693 1.00 75.81 165 THR A C 1
ATOM 1309 O O . THR A 1 165 ? -14.865 -6.231 20.454 1.00 75.81 165 THR A O 1
ATOM 1312 N N . LEU A 1 166 ? -13.703 -7.536 19.043 1.00 75.25 166 LEU A N 1
ATOM 1313 C CA . LEU A 1 166 ? -14.556 -8.714 19.202 1.00 75.25 166 LEU A CA 1
ATOM 1314 C C . LEU A 1 166 ? -14.356 -9.385 20.569 1.00 75.25 166 LEU A C 1
ATOM 1316 O O . LEU A 1 166 ? -15.348 -9.736 21.210 1.00 75.25 166 LEU A O 1
ATOM 1320 N N . LEU A 1 167 ? -13.108 -9.508 21.038 1.00 76.75 167 LEU A N 1
ATOM 1321 C CA . LEU A 1 167 ? -12.762 -10.172 22.302 1.00 76.75 167 LEU A CA 1
ATOM 1322 C C . LEU A 1 167 ? -13.099 -9.342 23.548 1.00 76.75 167 LEU A C 1
ATOM 1324 O O . LEU A 1 167 ? -13.519 -9.907 24.554 1.00 76.75 167 LEU A O 1
ATOM 1328 N N . LYS A 1 168 ? -12.928 -8.012 23.519 1.00 64.25 168 LYS A N 1
ATOM 1329 C CA . LYS A 1 168 ? -13.148 -7.158 24.705 1.00 64.25 168 LYS A CA 1
ATOM 1330 C C . LYS A 1 168 ? -14.590 -6.680 24.908 1.00 64.25 168 LYS A C 1
ATOM 1332 O O . LYS A 1 168 ? -14.861 -6.046 25.923 1.00 64.25 168 LYS A O 1
ATOM 1337 N N . GLY A 1 169 ? -15.519 -6.997 24.004 1.00 51.81 169 GLY A N 1
ATOM 1338 C CA . GLY A 1 169 ? -16.901 -6.511 24.089 1.00 51.81 169 GLY A CA 1
ATOM 1339 C C . GLY A 1 169 ? -17.020 -4.976 23.972 1.00 51.81 169 GLY A C 1
ATOM 1340 O O . GLY A 1 169 ? -16.018 -4.262 23.903 1.00 51.81 169 GLY A O 1
ATOM 1341 N N . PRO A 1 170 ? -18.247 -4.429 23.882 1.00 50.41 170 PRO A N 1
ATOM 1342 C CA . PRO A 1 170 ? -18.447 -2.989 23.759 1.00 50.41 170 PRO A CA 1
ATOM 1343 C C . PRO A 1 170 ? -17.980 -2.271 25.034 1.00 50.41 170 PRO A C 1
ATOM 1345 O O . PRO A 1 170 ? -18.466 -2.523 26.129 1.00 50.41 170 PRO A O 1
ATOM 1348 N N . ILE A 1 171 ? -17.035 -1.341 24.879 1.00 49.47 171 ILE A N 1
ATOM 1349 C CA . ILE A 1 171 ? -16.450 -0.540 25.976 1.00 49.47 171 ILE A CA 1
ATOM 1350 C C . ILE A 1 171 ? -17.451 0.487 26.527 1.00 49.47 171 ILE A C 1
ATOM 1352 O O . ILE A 1 171 ? -17.251 1.064 27.595 1.00 49.47 171 ILE A O 1
ATOM 1356 N N . HIS A 1 172 ? -18.552 0.715 25.813 1.00 45.69 172 HIS A N 1
ATOM 1357 C CA . HIS A 1 172 ? -19.705 1.386 26.383 1.00 45.69 172 HIS A CA 1
ATOM 1358 C C . HIS A 1 172 ? -20.477 0.356 27.196 1.00 45.69 172 HIS A C 1
ATOM 1360 O O . HIS A 1 172 ? -21.337 -0.357 26.688 1.00 45.69 172 HIS A O 1
ATOM 1366 N N . SER A 1 173 ? -20.130 0.290 28.484 1.00 39.03 173 SER A N 1
ATOM 1367 C CA . SER A 1 173 ? -21.111 -0.047 29.505 1.00 39.03 173 SER A CA 1
ATOM 1368 C C . SER A 1 173 ? -22.351 0.784 29.194 1.00 39.03 173 SER A C 1
ATOM 1370 O O . SER A 1 173 ? -22.286 2.015 29.201 1.00 39.03 173 SER A O 1
ATOM 1372 N N . VAL A 1 174 ? -23.445 0.109 28.850 1.00 42.47 174 VAL A N 1
ATOM 1373 C CA . VAL A 1 174 ? -24.789 0.677 28.904 1.00 42.47 174 VAL A CA 1
ATOM 1374 C C . VAL A 1 174 ? -25.031 0.993 30.379 1.00 42.47 174 VAL A C 1
ATOM 1376 O O . VAL A 1 174 ? -25.551 0.183 31.135 1.00 42.47 174 VAL A O 1
ATOM 1379 N N . LYS A 1 175 ? -24.507 2.128 30.836 1.00 44.12 175 LYS A N 1
ATOM 1380 C CA . LYS A 1 175 ? -24.936 2.774 32.066 1.00 44.12 175 LYS A CA 1
ATOM 1381 C C . LYS A 1 175 ? -25.863 3.890 31.627 1.00 44.12 175 LYS A C 1
ATOM 1383 O O . LYS A 1 175 ? -25.400 4.942 31.198 1.00 44.12 175 LYS A O 1
ATOM 1388 N N . GLY A 1 176 ? -27.150 3.590 31.710 1.00 49.03 176 GLY A N 1
ATOM 1389 C CA . GLY A 1 176 ? -28.246 4.479 31.360 1.00 49.03 176 GLY A CA 1
ATOM 1390 C C . GLY A 1 176 ? -29.171 3.802 30.366 1.00 49.03 176 GLY A C 1
ATOM 1391 O O . GLY A 1 176 ? -28.919 3.862 29.169 1.00 49.03 176 GLY A O 1
ATOM 1392 N N . ASP A 1 177 ? -30.164 3.069 30.867 1.00 37.91 177 ASP A N 1
ATOM 1393 C CA . ASP A 1 177 ? -31.523 3.614 30.892 1.00 37.91 177 ASP A CA 1
ATOM 1394 C C . ASP A 1 177 ? -32.461 2.692 31.699 1.00 37.91 177 ASP A C 1
ATOM 1396 O O . ASP A 1 177 ? -32.678 1.543 31.325 1.00 37.91 177 ASP A O 1
ATOM 1400 N N . TYR A 1 178 ? -32.966 3.281 32.797 1.00 38.25 178 TYR A N 1
ATOM 1401 C CA . TYR A 1 178 ? -34.056 2.902 33.719 1.00 38.25 178 TYR A CA 1
ATOM 1402 C C . TYR A 1 178 ? -33.910 1.655 34.604 1.00 38.25 178 TYR A C 1
ATOM 1404 O O . TYR A 1 178 ? -34.055 0.514 34.121 1.00 38.25 178 TYR A O 1
#

Sequence (178 aa):
MTLAIVGLRIWLAFVCLANLATVGTFYGWYVGTLINQQQESLGRPRYVYEWVDYGMIISSSLLFISYVYSIWGKRPLASNKYARAVLMLIPGLVLLGISLRQIHLQITKAKAINDNRQSESEMGNLNPFSCAGWGESTGFCIVIQCYFFVPIITGFFVIFEVLVTLLKGPIHSVKGDY

Organism: NCBI:txid64522